Protein AF-A0A0E2NZ73-F1 (afdb_monomer)

Solvent-accessible surface area (backbone atoms only — not comparable to full-atom values): 9556 Å² total; per-residue (Å²): 115,69,71,62,52,54,54,50,52,53,50,51,51,53,56,57,69,64,52,81,52,62,70,59,54,50,52,50,51,54,52,51,60,71,72,49,97,62,55,74,57,56,52,43,29,48,55,52,48,53,54,51,48,56,56,49,54,55,56,49,53,30,65,72,43,55,40,84,35,55,46,98,85,62,81,46,80,68,30,35,30,52,61,73,46,73,69,44,62,73,65,66,74,64,69,70,39,39,71,66,55,51,52,52,52,51,51,53,49,52,49,50,52,51,36,50,49,56,53,52,51,49,53,52,24,57,75,68,74,41,82,72,80,97,65,85,78,45,81,55,44,63,55,40,46,56,54,23,51,54,51,53,53,53,52,67,73,66,60,74,81,80,85,124

Secondary structure (DSSP, 8-state):
-HHHHHHHHHHHHHHHHH---HHHHHHHHHHHHHHS---HHHHHHHHHHHHHHHHHHHHHHHHHSEEEEE-TTSSSEEEEEET--HHHHHHT---PBPHHHHHHHHHHHHHHHHHHHHHHHHHHHHHTTPPPP--PPPTHHHHHHHHHHHHHHHHHTTSPPP--

Structure (mmCIF, N/CA/C/O backbone):
data_AF-A0A0E2NZ73-F1
#
_entry.id   AF-A0A0E2NZ73-F1
#
loop_
_atom_site.group_PDB
_atom_site.id
_atom_site.type_symbol
_atom_site.label_atom_id
_atom_site.label_alt_id
_atom_site.label_comp_id
_atom_site.label_asym_id
_atom_site.label_entity_id
_atom_site.label_seq_id
_atom_site.pdbx_PDB_ins_code
_atom_site.Cartn_x
_atom_site.Cartn_y
_atom_site.Cartn_z
_atom_site.occupancy
_atom_site.B_iso_or_equiv
_atom_site.auth_seq_id
_atom_site.auth_comp_id
_atom_site.auth_asym_id
_atom_site.auth_atom_id
_atom_site.pdbx_PDB_model_num
ATOM 1 N N . MET A 1 1 ? 0.857 0.772 -37.219 1.00 48.16 1 MET A N 1
ATOM 2 C CA . MET A 1 1 ? 1.197 -0.091 -36.063 1.00 48.16 1 MET A CA 1
ATOM 3 C C . MET A 1 1 ? 0.758 0.493 -34.717 1.00 48.16 1 MET A C 1
ATOM 5 O O . MET A 1 1 ? 0.166 -0.252 -33.955 1.00 48.16 1 MET A O 1
ATOM 9 N N . ALA A 1 2 ? 0.898 1.800 -34.452 1.00 53.69 2 ALA A N 1
ATOM 10 C CA . ALA A 1 2 ? 0.534 2.419 -33.160 1.00 53.69 2 ALA A CA 1
ATOM 11 C C . ALA A 1 2 ? -0.926 2.213 -32.670 1.00 53.69 2 ALA A C 1
ATOM 13 O O . ALA A 1 2 ? -1.171 2.070 -31.477 1.00 53.69 2 ALA A O 1
ATOM 14 N N . ALA A 1 3 ? -1.916 2.152 -33.570 1.00 43.72 3 ALA A N 1
ATOM 15 C CA . ALA A 1 3 ? -3.328 2.033 -33.177 1.00 43.72 3 ALA A CA 1
ATOM 16 C C . ALA A 1 3 ? -3.735 0.634 -32.661 1.00 43.72 3 ALA A C 1
ATOM 18 O O . ALA A 1 3 ? -4.717 0.514 -31.927 1.00 43.72 3 ALA A O 1
ATOM 19 N N . ALA A 1 4 ? -3.016 -0.423 -33.058 1.00 46.03 4 ALA A N 1
ATOM 20 C CA . ALA A 1 4 ? -3.256 -1.783 -32.568 1.00 46.03 4 ALA A CA 1
ATOM 21 C C . ALA A 1 4 ? -2.669 -1.973 -31.159 1.00 46.03 4 ALA A C 1
ATOM 23 O O . ALA A 1 4 ? -3.301 -2.602 -30.308 1.00 46.03 4 ALA A O 1
ATOM 24 N N . ASP A 1 5 ? -1.522 -1.343 -30.898 1.00 58.66 5 ASP A N 1
ATOM 25 C CA . ASP A 1 5 ? -0.886 -1.293 -29.580 1.00 58.66 5 ASP A CA 1
ATOM 26 C C . ASP A 1 5 ? -1.761 -0.564 -28.556 1.00 58.66 5 ASP A C 1
ATOM 28 O O . ASP A 1 5 ? -2.062 -1.102 -27.492 1.00 58.66 5 ASP A O 1
ATOM 32 N N . MET A 1 6 ? -2.294 0.609 -28.919 1.00 57.03 6 MET A N 1
ATOM 33 C CA . MET A 1 6 ? -3.169 1.387 -28.031 1.00 57.03 6 MET A CA 1
ATOM 34 C C . MET A 1 6 ? -4.446 0.636 -27.626 1.00 57.03 6 MET A C 1
ATOM 36 O O . MET A 1 6 ? -4.846 0.680 -26.463 1.00 57.03 6 MET A O 1
ATOM 40 N N . ARG A 1 7 ? -5.088 -0.097 -28.551 1.00 56.47 7 ARG A N 1
ATOM 41 C CA . ARG A 1 7 ? -6.274 -0.916 -28.221 1.00 56.47 7 ARG A CA 1
ATOM 42 C C . ARG A 1 7 ? -5.928 -2.089 -27.309 1.00 56.47 7 ARG A C 1
ATOM 44 O O . ARG A 1 7 ? -6.752 -2.488 -26.490 1.00 56.47 7 ARG A O 1
ATOM 51 N N . THR A 1 8 ? -4.736 -2.656 -27.465 1.00 62.66 8 THR A N 1
ATOM 52 C CA . THR A 1 8 ? -4.261 -3.772 -26.640 1.00 62.66 8 THR A CA 1
ATOM 53 C C . THR A 1 8 ? -3.944 -3.291 -25.225 1.00 62.66 8 THR A C 1
ATOM 55 O O . THR A 1 8 ? -4.408 -3.904 -24.266 1.00 62.66 8 THR A O 1
ATOM 58 N N . GLN A 1 9 ? -3.295 -2.130 -25.087 1.00 61.78 9 GLN A N 1
ATOM 59 C CA . GLN A 1 9 ? -3.096 -1.461 -23.799 1.00 61.78 9 GLN A CA 1
ATOM 60 C C . GLN A 1 9 ? -4.427 -1.122 -23.115 1.00 61.78 9 GLN A C 1
ATOM 62 O O . GLN A 1 9 ? -4.619 -1.475 -21.956 1.00 61.78 9 GLN A O 1
ATOM 67 N N . GLN A 1 10 ? -5.391 -0.522 -23.825 1.00 65.50 10 GLN A N 1
ATOM 68 C CA . GLN A 1 10 ? -6.718 -0.215 -23.265 1.00 65.50 10 GLN A CA 1
ATOM 69 C C . GLN A 1 10 ? -7.458 -1.465 -22.767 1.00 65.50 10 GLN A C 1
ATOM 71 O O . GLN A 1 10 ? -8.081 -1.431 -21.707 1.00 65.50 10 GLN A O 1
ATOM 76 N N . LYS A 1 11 ? -7.364 -2.586 -23.493 1.00 65.12 11 LYS A N 1
ATOM 77 C CA . LYS A 1 11 ? -7.922 -3.870 -23.044 1.00 65.12 11 LYS A CA 1
ATOM 78 C C . LYS A 1 11 ? -7.205 -4.403 -21.805 1.00 65.12 11 LYS A C 1
ATOM 80 O O . LYS A 1 11 ? -7.876 -4.879 -20.897 1.00 65.12 11 LYS A O 1
ATOM 85 N N . ALA A 1 12 ? -5.878 -4.310 -21.747 1.00 67.69 12 ALA A N 1
ATOM 86 C CA . ALA A 1 12 ? -5.106 -4.733 -20.581 1.00 67.69 12 ALA A CA 1
ATOM 87 C C . ALA A 1 12 ? -5.473 -3.917 -19.328 1.00 67.69 12 ALA A C 1
ATOM 89 O O . ALA A 1 12 ? -5.699 -4.504 -18.270 1.00 67.69 12 ALA A O 1
ATOM 90 N N . TYR A 1 13 ? -5.633 -2.594 -19.461 1.00 69.31 13 TYR A N 1
ATOM 91 C CA . TYR A 1 13 ? -6.134 -1.737 -18.382 1.00 69.31 13 TYR A CA 1
ATOM 92 C C . TYR A 1 13 ? -7.539 -2.146 -17.938 1.00 69.31 13 TYR A C 1
ATOM 94 O O . TYR A 1 13 ? -7.760 -2.347 -16.749 1.00 69.31 13 TYR A O 1
ATOM 102 N N . ALA A 1 14 ? -8.465 -2.359 -18.878 1.00 67.25 14 ALA A N 1
ATOM 103 C CA . ALA A 1 14 ? -9.826 -2.782 -18.554 1.00 67.25 14 ALA A CA 1
ATOM 104 C C . ALA A 1 14 ? -9.872 -4.142 -17.831 1.00 67.25 14 ALA A C 1
ATOM 106 O O . ALA A 1 14 ? -10.647 -4.315 -16.893 1.00 67.25 14 ALA A O 1
ATOM 107 N N . VAL A 1 15 ? -9.028 -5.100 -18.230 1.00 69.19 15 VAL A N 1
ATOM 108 C CA . VAL A 1 15 ? -8.914 -6.407 -17.559 1.00 69.19 15 VAL A CA 1
ATOM 109 C C . VAL A 1 15 ? -8.349 -6.249 -16.151 1.00 69.19 15 VAL A C 1
ATOM 111 O O . VAL A 1 15 ? -8.892 -6.830 -15.215 1.00 69.19 15 VAL A O 1
ATOM 114 N N . PHE A 1 16 ? -7.298 -5.447 -15.976 1.00 70.06 16 PHE A N 1
ATOM 115 C CA . PHE A 1 16 ? -6.732 -5.176 -14.656 1.00 70.06 16 PHE A CA 1
ATOM 116 C C . PHE A 1 16 ? -7.735 -4.460 -13.737 1.00 70.06 16 PHE A C 1
ATOM 118 O O . PHE A 1 16 ? -7.892 -4.831 -12.572 1.00 70.06 16 PHE A O 1
ATOM 125 N N . ASP A 1 17 ? -8.479 -3.490 -14.268 1.00 71.62 17 ASP A N 1
ATOM 126 C CA . ASP A 1 17 ? -9.509 -2.761 -13.528 1.00 71.62 17 ASP A CA 1
ATOM 127 C C . ASP A 1 17 ? -10.741 -3.609 -13.202 1.00 71.62 17 ASP A C 1
ATOM 129 O O . ASP A 1 17 ? -11.414 -3.339 -12.205 1.00 71.62 17 ASP A O 1
ATOM 133 N N . ALA A 1 18 ? -11.004 -4.672 -13.963 1.00 71.00 18 ALA A N 1
ATOM 134 C CA . ALA A 1 18 ? -12.049 -5.639 -13.645 1.00 71.00 18 ALA A CA 1
ATOM 135 C C . ALA A 1 18 ? -11.690 -6.548 -12.451 1.00 71.00 18 ALA A C 1
ATOM 137 O O . ALA A 1 18 ? -12.579 -7.145 -11.842 1.00 71.00 18 ALA A O 1
ATOM 138 N N . ILE A 1 19 ? -10.412 -6.656 -12.064 1.00 78.56 19 ILE A N 1
ATOM 139 C CA . ILE A 1 19 ? -9.991 -7.478 -10.919 1.00 78.56 19 ILE A CA 1
ATOM 140 C C . ILE A 1 19 ? -10.411 -6.783 -9.622 1.00 78.56 19 ILE A C 1
ATOM 142 O O . ILE A 1 19 ? -9.802 -5.806 -9.214 1.00 78.56 19 ILE A O 1
ATOM 146 N N . ILE A 1 20 ? -11.434 -7.266 -8.920 1.00 71.69 20 ILE A N 1
ATOM 147 C CA . ILE A 1 20 ? -11.925 -6.603 -7.690 1.00 71.69 20 ILE A CA 1
ATOM 148 C C . ILE A 1 20 ? -10.984 -6.838 -6.490 1.00 71.69 20 ILE A C 1
ATOM 150 O O . ILE A 1 20 ? -10.871 -5.998 -5.596 1.00 71.69 20 ILE A O 1
ATOM 154 N N . SER A 1 21 ? -10.275 -7.968 -6.476 1.00 81.62 21 SER A N 1
ATOM 155 C CA . SER A 1 21 ? -9.352 -8.336 -5.399 1.00 81.62 21 SER A CA 1
ATOM 156 C C . SER A 1 21 ? -8.081 -7.482 -5.426 1.00 81.62 21 SER A C 1
ATOM 158 O O . SER A 1 21 ? -7.288 -7.549 -6.367 1.00 81.62 21 SER A O 1
ATOM 160 N N . PHE A 1 22 ? -7.855 -6.710 -4.361 1.00 82.81 22 PHE A N 1
ATOM 161 C CA . PHE A 1 22 ? -6.625 -5.934 -4.193 1.00 82.81 22 PHE A CA 1
ATOM 162 C C . PHE A 1 22 ? -5.387 -6.825 -4.133 1.00 82.81 22 PHE A C 1
ATOM 164 O O . PHE A 1 22 ? -4.389 -6.501 -4.765 1.00 82.81 22 PHE A O 1
ATOM 171 N N . ASP A 1 23 ? -5.455 -7.946 -3.409 1.00 83.06 23 ASP A N 1
ATOM 172 C CA . ASP A 1 23 ? -4.320 -8.862 -3.269 1.00 83.06 23 ASP A CA 1
ATOM 173 C C . ASP A 1 23 ? -3.908 -9.425 -4.637 1.00 83.06 23 ASP A C 1
ATOM 175 O O . ASP A 1 23 ? -2.723 -9.531 -4.944 1.00 83.06 23 ASP A O 1
ATOM 179 N N . THR A 1 24 ? -4.885 -9.693 -5.509 1.00 84.12 24 THR A N 1
ATOM 180 C CA . THR A 1 24 ? -4.629 -10.130 -6.886 1.00 84.12 24 THR A CA 1
ATOM 181 C C . THR A 1 24 ? -4.005 -9.016 -7.726 1.00 84.12 24 THR A C 1
ATOM 183 O O . THR A 1 24 ? -3.035 -9.269 -8.436 1.00 84.12 24 THR A O 1
ATOM 186 N N . ARG A 1 25 ? -4.505 -7.773 -7.629 1.00 84.56 25 ARG A N 1
ATOM 187 C CA . ARG A 1 25 ? -3.887 -6.625 -8.319 1.00 84.56 25 ARG A CA 1
ATOM 188 C C . ARG A 1 25 ? -2.448 -6.400 -7.863 1.00 84.56 25 ARG A C 1
ATOM 190 O O . ARG A 1 25 ? -1.575 -6.194 -8.697 1.00 84.56 25 ARG A O 1
ATOM 197 N N . LEU A 1 26 ? -2.199 -6.457 -6.555 1.00 88.94 26 LEU A N 1
ATOM 198 C CA . LEU A 1 26 ? -0.870 -6.250 -5.992 1.00 88.94 26 LEU A CA 1
ATOM 199 C C . LEU A 1 26 ? 0.100 -7.353 -6.431 1.00 88.94 26 LEU A C 1
ATOM 201 O O . LEU A 1 26 ? 1.206 -7.031 -6.844 1.00 88.94 26 LEU A O 1
ATOM 205 N N . ALA A 1 27 ? -0.337 -8.616 -6.453 1.00 86.81 27 ALA A N 1
ATOM 206 C CA . ALA A 1 27 ? 0.471 -9.729 -6.955 1.00 86.81 27 ALA A CA 1
ATOM 207 C C . ALA A 1 27 ? 0.838 -9.577 -8.443 1.00 86.81 27 ALA A C 1
ATOM 209 O O . ALA A 1 27 ? 1.953 -9.907 -8.845 1.00 86.81 27 ALA A O 1
ATOM 210 N N . ILE A 1 28 ? -0.075 -9.049 -9.267 1.00 85.31 28 ILE A N 1
ATOM 211 C CA . ILE A 1 28 ? 0.218 -8.726 -10.670 1.00 85.31 28 ILE A CA 1
ATOM 212 C C . ILE A 1 28 ? 1.267 -7.613 -10.753 1.00 85.31 28 ILE A C 1
ATOM 214 O O . ILE A 1 28 ? 2.225 -7.752 -11.507 1.00 85.31 28 ILE A O 1
ATOM 218 N N . CYS A 1 29 ? 1.134 -6.542 -9.964 1.00 86.38 29 CYS A N 1
ATOM 219 C CA . CYS A 1 29 ? 2.136 -5.474 -9.921 1.00 86.38 29 CYS A CA 1
ATOM 220 C C . CYS A 1 29 ? 3.505 -5.984 -9.448 1.00 86.38 29 CYS A C 1
ATOM 222 O O . CYS A 1 29 ? 4.514 -5.648 -10.057 1.00 86.38 29 CYS A O 1
ATOM 224 N N . ASP A 1 30 ? 3.547 -6.831 -8.416 1.00 89.44 30 ASP A N 1
ATOM 225 C CA . ASP A 1 30 ? 4.779 -7.475 -7.948 1.00 89.44 30 ASP A CA 1
ATOM 226 C C . ASP A 1 30 ? 5.429 -8.300 -9.062 1.00 89.44 30 ASP A C 1
ATOM 228 O O . ASP A 1 30 ? 6.642 -8.231 -9.270 1.00 89.44 30 ASP A O 1
ATOM 232 N N . ARG A 1 31 ? 4.618 -9.043 -9.827 1.00 86.44 31 ARG A N 1
ATOM 233 C CA . ARG A 1 31 ? 5.105 -9.803 -10.975 1.00 86.44 31 ARG A CA 1
ATOM 234 C C . ARG A 1 31 ? 5.650 -8.890 -12.069 1.00 86.44 31 ARG A C 1
ATOM 236 O O . ARG A 1 31 ? 6.726 -9.181 -12.578 1.00 86.44 31 ARG A O 1
ATOM 243 N N . LEU A 1 32 ? 4.951 -7.811 -12.412 1.00 83.56 32 LEU A N 1
ATOM 244 C CA . LEU A 1 32 ? 5.411 -6.848 -13.417 1.00 83.56 32 LEU A CA 1
ATOM 245 C C . LEU A 1 32 ? 6.741 -6.219 -13.002 1.00 83.56 32 LEU A C 1
ATOM 247 O O . LEU A 1 32 ? 7.701 -6.292 -13.755 1.00 83.56 32 LEU A O 1
ATOM 251 N N . MET A 1 33 ? 6.843 -5.725 -11.768 1.00 84.12 33 MET A N 1
ATOM 252 C CA . MET A 1 33 ? 8.086 -5.149 -11.248 1.00 84.12 33 MET A CA 1
ATOM 253 C C . MET A 1 33 ? 9.246 -6.155 -11.227 1.00 84.12 33 MET A C 1
ATOM 255 O O . MET A 1 33 ? 10.388 -5.752 -11.390 1.00 84.12 33 MET A O 1
ATOM 259 N N . SER A 1 34 ? 8.977 -7.459 -11.069 1.00 83.62 34 SER A N 1
ATOM 260 C CA . SER A 1 34 ? 10.014 -8.505 -11.157 1.00 83.62 34 SER A CA 1
ATOM 261 C C . SER A 1 34 ? 10.512 -8.800 -12.578 1.00 83.62 34 SER A C 1
ATOM 263 O O . SER A 1 34 ? 11.521 -9.484 -12.730 1.00 83.62 34 SER A O 1
ATOM 265 N N . LEU A 1 35 ? 9.770 -8.372 -13.602 1.00 82.81 35 LEU A N 1
ATOM 266 C CA . LEU A 1 35 ? 10.105 -8.579 -15.014 1.00 82.81 35 LEU A CA 1
ATOM 267 C C . LEU A 1 35 ? 10.779 -7.352 -15.641 1.00 82.81 35 LEU A C 1
ATOM 269 O O . LEU A 1 35 ? 11.403 -7.485 -16.690 1.00 82.81 35 LEU A O 1
ATOM 273 N N . GLU A 1 36 ? 10.634 -6.181 -15.023 1.00 80.69 36 GLU A N 1
ATOM 274 C CA . GLU A 1 36 ? 11.281 -4.941 -15.448 1.00 80.69 36 GLU A CA 1
ATOM 275 C C . GLU A 1 36 ? 12.765 -4.926 -15.042 1.00 80.69 36 GLU A C 1
ATOM 277 O O . GLU A 1 36 ? 13.134 -5.423 -13.975 1.00 80.69 36 GLU A O 1
ATOM 282 N N . ASP A 1 37 ? 13.612 -4.306 -15.868 1.00 79.12 37 ASP A N 1
ATOM 283 C CA . ASP A 1 37 ? 15.034 -4.086 -15.568 1.00 79.12 37 ASP A CA 1
ATOM 284 C C . ASP A 1 37 ? 15.192 -2.886 -14.617 1.00 79.12 37 ASP A C 1
ATOM 286 O O . ASP A 1 37 ? 15.568 -1.775 -15.001 1.00 79.12 37 ASP A O 1
ATOM 290 N N . ILE A 1 38 ? 14.766 -3.086 -13.369 1.00 82.88 38 ILE A N 1
ATOM 291 C CA . ILE A 1 38 ? 14.872 -2.105 -12.287 1.00 82.88 38 ILE A CA 1
ATOM 292 C C . ILE A 1 38 ? 16.124 -2.361 -11.452 1.00 82.88 38 ILE A C 1
ATOM 294 O O . ILE A 1 38 ? 16.502 -3.505 -11.194 1.00 82.88 38 ILE A O 1
ATOM 298 N N .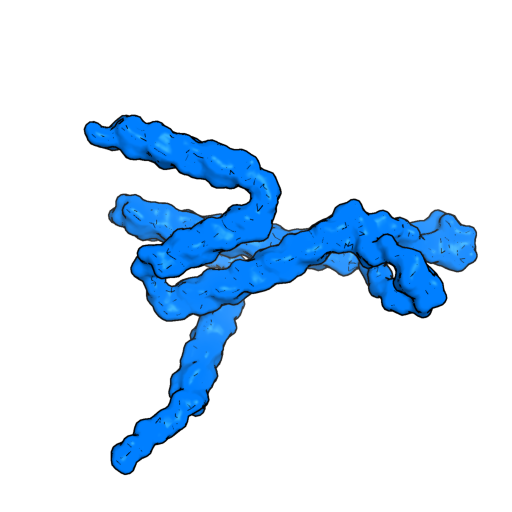 ASP A 1 39 ? 16.755 -1.286 -10.983 1.00 86.69 39 ASP A N 1
ATOM 299 C CA . ASP A 1 39 ? 17.936 -1.407 -10.135 1.00 86.69 39 ASP A CA 1
ATOM 300 C C . ASP A 1 39 ? 17.613 -2.046 -8.766 1.00 86.69 39 ASP A C 1
ATOM 302 O O . ASP A 1 39 ? 16.466 -2.098 -8.307 1.00 86.69 39 ASP A O 1
ATOM 306 N N . GLU A 1 40 ? 18.652 -2.548 -8.090 1.00 87.12 40 GLU A N 1
ATOM 307 C CA . GLU A 1 40 ? 18.522 -3.258 -6.809 1.00 87.12 40 GLU A CA 1
ATOM 308 C C . GLU A 1 40 ? 17.849 -2.400 -5.721 1.00 87.12 40 GLU A C 1
ATOM 310 O O . GLU A 1 40 ? 17.096 -2.911 -4.877 1.00 87.12 40 GLU A O 1
ATOM 315 N N . ILE A 1 41 ? 18.099 -1.087 -5.738 1.00 88.69 41 ILE A N 1
ATOM 316 C CA . ILE A 1 41 ? 17.526 -0.149 -4.774 1.00 88.69 41 ILE A CA 1
ATOM 317 C C . ILE A 1 41 ? 16.026 -0.049 -5.019 1.00 88.69 41 ILE A C 1
ATOM 319 O O . ILE A 1 41 ? 15.242 -0.214 -4.084 1.00 88.69 41 ILE A O 1
ATOM 323 N N . GLU A 1 42 ? 15.611 0.163 -6.260 1.00 85.38 42 GLU A N 1
ATOM 324 C CA . GLU A 1 42 ? 14.217 0.320 -6.638 1.00 85.38 42 GLU A CA 1
ATOM 325 C C . GLU A 1 42 ? 13.412 -0.965 -6.442 1.00 85.38 42 GLU A C 1
ATOM 327 O O . GLU A 1 42 ? 12.311 -0.910 -5.887 1.00 85.38 42 GLU A O 1
ATOM 332 N N . ALA A 1 43 ? 13.981 -2.127 -6.771 1.00 88.44 43 ALA A N 1
ATOM 333 C CA . ALA A 1 43 ? 13.385 -3.424 -6.454 1.00 88.44 43 ALA A CA 1
ATOM 334 C C . ALA A 1 43 ? 13.144 -3.575 -4.942 1.00 88.44 43 ALA A C 1
ATOM 336 O O . ALA A 1 43 ? 12.067 -3.983 -4.491 1.00 88.44 43 ALA A O 1
ATOM 337 N N . THR A 1 44 ? 14.124 -3.172 -4.129 1.00 89.56 44 THR A N 1
ATOM 338 C CA . THR A 1 44 ? 14.019 -3.205 -2.665 1.00 89.56 44 THR A CA 1
ATOM 339 C C . THR A 1 44 ? 13.002 -2.187 -2.139 1.00 89.56 44 THR A C 1
ATOM 341 O O . THR A 1 44 ? 12.293 -2.465 -1.163 1.00 89.56 44 THR A O 1
ATOM 344 N N . MET A 1 45 ? 12.896 -1.017 -2.772 1.00 91.38 45 MET A N 1
ATOM 345 C CA . MET A 1 45 ? 11.880 -0.016 -2.449 1.00 91.38 45 MET A CA 1
ATOM 346 C C . MET A 1 45 ? 10.475 -0.535 -2.772 1.00 91.38 45 MET A C 1
ATOM 348 O O . MET A 1 45 ? 9.582 -0.427 -1.927 1.00 91.38 45 MET A O 1
ATOM 352 N N . TRP A 1 46 ? 10.283 -1.151 -3.943 1.00 92.44 46 TRP A N 1
ATOM 353 C CA . TRP A 1 46 ? 9.010 -1.748 -4.342 1.00 92.44 46 TRP A CA 1
ATOM 354 C C . TRP A 1 46 ? 8.587 -2.860 -3.382 1.00 92.44 46 TRP A C 1
ATOM 356 O O . TRP A 1 46 ? 7.473 -2.825 -2.863 1.00 92.44 46 TRP A O 1
ATOM 366 N N . ALA A 1 47 ? 9.487 -3.787 -3.043 1.00 90.38 47 ALA A N 1
ATOM 367 C CA . ALA A 1 47 ? 9.192 -4.862 -2.093 1.00 90.38 47 ALA A CA 1
ATOM 368 C C . ALA A 1 47 ? 8.732 -4.319 -0.724 1.00 90.38 47 ALA A C 1
ATOM 370 O O . ALA A 1 47 ? 7.802 -4.839 -0.101 1.00 90.38 47 ALA A O 1
ATOM 371 N N . GLN A 1 48 ? 9.349 -3.231 -0.252 1.00 89.50 48 GLN A N 1
ATOM 372 C CA . GLN A 1 48 ? 8.921 -2.555 0.973 1.00 89.50 48 GLN A CA 1
ATOM 373 C C . GLN A 1 48 ? 7.557 -1.883 0.832 1.00 89.50 48 GLN A C 1
ATOM 375 O O . GLN A 1 48 ? 6.743 -1.950 1.759 1.00 89.50 48 GLN A O 1
ATOM 380 N N . LEU A 1 49 ? 7.307 -1.226 -0.300 1.00 90.69 49 LEU A N 1
ATOM 381 C CA . LEU A 1 49 ? 6.034 -0.580 -0.580 1.00 90.69 49 LEU A CA 1
ATOM 382 C C . LEU A 1 49 ? 4.904 -1.613 -0.674 1.00 90.69 49 LEU A C 1
ATOM 384 O O . LEU A 1 49 ? 3.901 -1.453 0.018 1.00 90.69 49 LEU A O 1
ATOM 388 N N . SER A 1 50 ? 5.095 -2.702 -1.421 1.00 91.81 50 SER A N 1
ATOM 389 C CA . SER A 1 50 ? 4.144 -3.815 -1.551 1.00 91.81 50 SER A CA 1
ATOM 390 C C . SER A 1 50 ? 3.801 -4.440 -0.190 1.00 91.81 50 SER A C 1
ATOM 392 O O . SER A 1 50 ? 2.626 -4.587 0.170 1.00 91.81 50 SER A O 1
ATOM 394 N N . ALA A 1 51 ? 4.802 -4.671 0.667 1.00 90.69 51 ALA A N 1
ATOM 395 C CA . ALA A 1 51 ? 4.567 -5.150 2.029 1.00 90.69 51 ALA A CA 1
ATOM 396 C C . ALA A 1 51 ? 3.750 -4.153 2.880 1.00 90.69 51 ALA A C 1
ATOM 398 O O . ALA A 1 51 ? 2.845 -4.550 3.628 1.00 90.69 51 ALA A O 1
ATOM 399 N N . LYS A 1 52 ? 4.035 -2.846 2.770 1.00 89.94 52 LYS A N 1
ATOM 400 C CA . LYS A 1 52 ? 3.261 -1.795 3.456 1.00 89.94 52 LYS A CA 1
ATOM 401 C C . LYS A 1 52 ? 1.824 -1.719 2.933 1.00 89.94 52 LYS A C 1
ATOM 403 O O . LYS A 1 52 ? 0.905 -1.593 3.741 1.00 89.94 52 LYS A O 1
ATOM 408 N N . LEU A 1 53 ? 1.628 -1.840 1.623 1.00 88.81 53 LEU A N 1
ATOM 409 C CA . LEU A 1 53 ? 0.329 -1.851 0.952 1.00 88.81 53 LEU A CA 1
ATOM 410 C C . LEU A 1 53 ? -0.538 -3.024 1.416 1.00 88.81 53 LEU A C 1
ATOM 412 O O . LEU A 1 53 ? -1.653 -2.799 1.885 1.00 88.81 53 LEU A O 1
ATOM 416 N N . SER A 1 54 ? 0.006 -4.242 1.400 1.00 87.62 54 SER A N 1
ATOM 417 C CA . SER A 1 54 ? -0.662 -5.449 1.909 1.00 87.62 54 SER A CA 1
ATOM 418 C C . SER A 1 54 ? -1.112 -5.284 3.363 1.00 87.62 54 SER A C 1
ATOM 420 O O . SER A 1 54 ? -2.260 -5.558 3.723 1.00 87.62 54 SER A O 1
ATOM 422 N N . LYS A 1 55 ? -0.219 -4.782 4.227 1.00 87.12 55 LYS A N 1
ATOM 423 C CA . LYS A 1 55 ? -0.524 -4.561 5.647 1.00 87.12 55 LYS A CA 1
ATOM 424 C C . LYS A 1 55 ? -1.607 -3.501 5.844 1.00 87.12 55 LYS A C 1
ATOM 426 O O . LYS A 1 55 ? -2.472 -3.669 6.702 1.00 87.12 55 LYS A O 1
ATOM 431 N N . SER A 1 56 ? -1.557 -2.412 5.082 1.00 83.31 56 SER A N 1
ATOM 432 C CA . SER A 1 56 ? -2.576 -1.367 5.133 1.00 83.31 56 SER A CA 1
ATOM 433 C C . SER A 1 56 ? -3.921 -1.895 4.639 1.00 83.31 56 SER A C 1
ATOM 435 O O . SER A 1 56 ? -4.910 -1.733 5.342 1.00 83.31 56 SER A O 1
ATOM 437 N N . TYR A 1 57 ? -3.974 -2.615 3.518 1.00 83.25 57 TYR A N 1
ATOM 438 C CA . TYR A 1 57 ? -5.218 -3.183 2.993 1.00 83.25 57 TYR A CA 1
ATOM 439 C C . TYR A 1 57 ? -5.940 -4.084 4.005 1.00 83.25 57 TYR A C 1
ATOM 441 O O . TYR A 1 57 ? -7.130 -3.891 4.258 1.00 83.25 57 TYR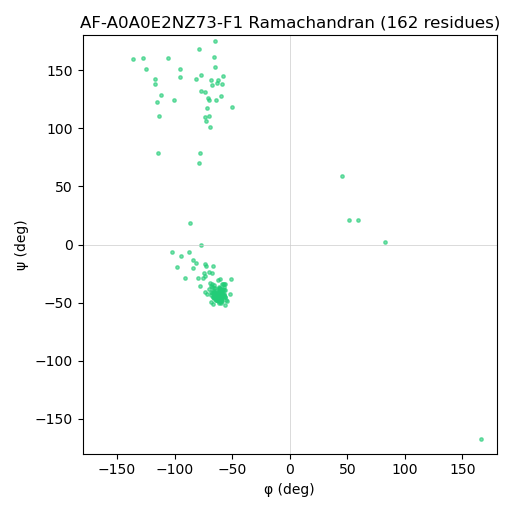 A O 1
ATOM 449 N N . ARG A 1 58 ? -5.212 -4.970 4.699 1.00 80.19 58 ARG A N 1
ATOM 450 C CA . ARG A 1 58 ? -5.779 -5.776 5.800 1.00 80.19 58 ARG A CA 1
ATOM 451 C C . ARG A 1 58 ? -6.393 -4.906 6.901 1.00 80.19 58 ARG A C 1
ATOM 453 O O . ARG A 1 58 ? -7.505 -5.169 7.343 1.00 80.19 58 ARG A O 1
ATOM 460 N N . LYS A 1 59 ? -5.725 -3.812 7.281 1.00 75.50 59 LYS A N 1
ATOM 461 C CA . LYS A 1 59 ? -6.246 -2.840 8.260 1.00 75.50 59 LYS A CA 1
ATOM 462 C C . LYS A 1 59 ? -7.464 -2.055 7.778 1.00 75.50 59 LYS A C 1
ATOM 464 O O . LYS A 1 59 ? -8.197 -1.535 8.612 1.00 75.50 59 LYS A O 1
ATOM 469 N N . ARG A 1 60 ? -7.672 -1.904 6.468 1.00 73.94 60 ARG A N 1
ATOM 470 C CA . ARG A 1 60 ? -8.910 -1.323 5.926 1.00 73.94 60 ARG A CA 1
ATOM 471 C C . ARG A 1 60 ? -10.064 -2.307 6.051 1.00 73.94 60 ARG A C 1
ATOM 473 O O . ARG A 1 60 ? -11.147 -1.889 6.432 1.00 73.94 60 ARG A O 1
ATOM 480 N N . HIS A 1 61 ? -9.825 -3.590 5.790 1.00 73.88 61 HIS A N 1
ATOM 481 C CA . HIS A 1 61 ? -10.826 -4.634 6.027 1.00 73.88 61 HIS A CA 1
ATOM 482 C C . HIS A 1 61 ? -11.220 -4.737 7.501 1.00 73.88 61 HIS A C 1
ATOM 484 O O . HIS A 1 61 ? -12.406 -4.846 7.795 1.00 73.88 61 HIS A O 1
ATOM 490 N N . GLU A 1 62 ? -10.261 -4.578 8.423 1.00 70.44 62 GLU A N 1
ATOM 491 C CA . GLU A 1 62 ? -10.548 -4.451 9.866 1.00 70.44 62 GLU A CA 1
ATOM 492 C C . GLU A 1 62 ? -11.593 -3.360 10.143 1.00 70.44 62 GLU A C 1
ATOM 494 O O . GLU A 1 62 ? -12.490 -3.538 10.960 1.00 70.44 62 GLU A O 1
ATOM 499 N N . LEU A 1 63 ? -11.463 -2.221 9.458 1.00 69.06 63 LEU A N 1
ATOM 500 C CA . LEU A 1 63 ? -12.343 -1.062 9.596 1.00 69.06 63 LEU A CA 1
ATOM 501 C C . LEU A 1 63 ? -13.644 -1.178 8.802 1.00 69.06 63 LEU A C 1
ATOM 503 O O . LEU A 1 63 ? -14.539 -0.382 9.035 1.00 69.06 63 LEU A O 1
ATOM 507 N N . ALA A 1 64 ? -13.748 -2.100 7.846 1.00 69.44 64 ALA A N 1
ATOM 508 C CA . ALA A 1 64 ? -15.004 -2.378 7.153 1.00 69.44 64 ALA A CA 1
ATOM 509 C C . ALA A 1 64 ? -15.919 -3.267 8.010 1.00 69.44 64 ALA A C 1
ATOM 511 O O . ALA A 1 64 ? -17.139 -3.163 7.934 1.00 69.44 64 ALA A O 1
ATOM 512 N N . HIS A 1 65 ? -15.322 -4.103 8.862 1.00 71.19 65 HIS A N 1
ATOM 513 C CA . HIS A 1 65 ? -16.012 -5.011 9.771 1.00 71.19 65 HIS A CA 1
ATOM 51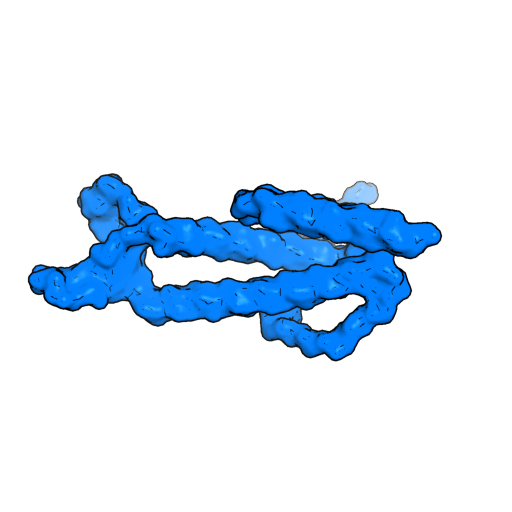4 C C . HIS A 1 65 ? -15.750 -4.599 11.223 1.00 71.19 65 HIS A C 1
ATOM 516 O O . HIS A 1 65 ? -14.903 -5.182 11.900 1.00 71.19 65 HIS A O 1
ATOM 522 N N . PHE A 1 66 ? -16.461 -3.576 11.698 1.00 79.19 66 PHE A N 1
ATOM 523 C CA . PHE A 1 66 ? -16.266 -2.993 13.026 1.00 79.19 66 PHE A CA 1
ATOM 524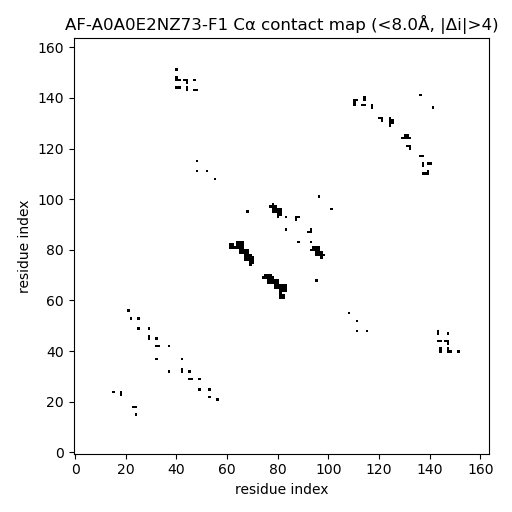 C C . PHE A 1 66 ? -17.565 -2.906 13.829 1.00 79.19 66 PHE A C 1
ATOM 526 O O . PHE A 1 66 ? -18.657 -2.891 13.267 1.00 79.19 66 PHE A O 1
ATOM 533 N N . SER A 1 67 ? -17.413 -2.775 15.146 1.00 80.19 67 SER A N 1
ATOM 534 C CA . SER A 1 67 ? -18.495 -2.428 16.073 1.00 80.19 67 SER A CA 1
ATOM 535 C C . SER A 1 67 ? -18.200 -1.091 16.744 1.00 80.19 67 SER A C 1
ATOM 537 O O . SER A 1 67 ? -17.046 -0.813 17.084 1.00 80.19 67 SER A O 1
ATOM 539 N N . ALA A 1 68 ? -19.224 -0.267 16.962 1.00 83.50 68 ALA A N 1
ATOM 540 C CA . ALA A 1 68 ? -19.094 0.932 17.785 1.00 83.50 68 ALA A CA 1
ATOM 541 C C . ALA A 1 68 ? -18.866 0.543 19.255 1.00 83.50 68 ALA A C 1
ATOM 543 O O . ALA A 1 68 ? -19.450 -0.426 19.744 1.00 83.50 68 ALA A O 1
ATOM 544 N N . LYS A 1 69 ? -18.002 1.287 19.946 1.00 81.31 69 LYS A N 1
ATOM 545 C CA . LYS A 1 69 ? -17.787 1.165 21.386 1.00 81.31 69 LYS A CA 1
ATOM 546 C C . LYS A 1 69 ? -18.299 2.421 22.067 1.00 81.31 69 LYS A C 1
ATOM 548 O O . LYS A 1 69 ? -17.907 3.524 21.689 1.00 81.31 69 LYS A O 1
ATOM 553 N N . PHE A 1 70 ? -19.128 2.221 23.079 1.00 83.56 70 PHE A N 1
ATOM 554 C CA . PHE A 1 70 ? -19.701 3.286 23.886 1.00 83.56 70 PHE A CA 1
ATOM 555 C C . PHE A 1 70 ? -19.029 3.334 25.262 1.00 83.56 70 PHE A C 1
ATOM 557 O O . PHE A 1 70 ? -18.348 2.380 25.655 1.00 83.56 70 PHE A O 1
ATOM 564 N N . ASP A 1 71 ? -19.148 4.473 25.934 1.00 83.75 71 ASP A N 1
ATOM 565 C CA . ASP A 1 71 ? -18.807 4.629 27.347 1.00 83.75 71 ASP A CA 1
ATOM 566 C C . ASP A 1 71 ? -19.719 3.779 28.251 1.00 83.75 71 ASP A C 1
ATOM 568 O O . ASP A 1 71 ? -20.646 3.113 27.788 1.00 83.75 71 ASP A O 1
ATOM 572 N N . ASP A 1 72 ? -19.436 3.772 29.555 1.00 82.56 72 ASP A N 1
ATOM 573 C CA . ASP A 1 72 ? -20.173 2.945 30.518 1.00 82.56 72 ASP A CA 1
ATOM 574 C C . ASP A 1 72 ? -21.645 3.374 30.679 1.00 82.56 72 ASP A C 1
ATOM 576 O O . ASP A 1 72 ? -22.457 2.578 31.153 1.00 82.56 72 ASP A O 1
ATOM 580 N N . THR A 1 73 ? -22.007 4.601 30.277 1.00 87.00 73 THR A N 1
ATOM 581 C CA . THR A 1 73 ? -23.407 5.065 30.259 1.00 87.00 73 THR A CA 1
ATOM 582 C C . THR A 1 73 ? -24.139 4.649 28.983 1.00 87.00 73 THR A C 1
ATOM 584 O O . THR A 1 73 ? -25.364 4.565 28.982 1.00 87.00 73 THR A O 1
ATOM 587 N N . GLY A 1 74 ? -23.400 4.321 27.919 1.00 82.50 74 GLY A N 1
ATOM 588 C CA . GLY A 1 74 ? -23.946 3.933 26.623 1.00 82.50 74 GLY A CA 1
ATOM 589 C C . GLY A 1 74 ? -24.324 5.116 25.729 1.00 82.50 74 GLY A C 1
ATOM 590 O O . GLY A 1 74 ? -24.802 4.895 24.617 1.00 82.50 74 GLY A O 1
ATOM 591 N N . ASP A 1 75 ? -24.095 6.352 26.176 1.00 83.31 75 ASP A N 1
ATOM 592 C CA . ASP A 1 75 ? -24.569 7.558 25.493 1.00 83.31 75 ASP A CA 1
ATOM 593 C C . ASP A 1 75 ? -23.547 8.098 24.487 1.00 83.31 75 ASP A C 1
ATOM 595 O O . ASP A 1 75 ? -23.920 8.694 23.472 1.00 83.31 75 ASP A O 1
ATOM 599 N N . THR A 1 76 ? -22.250 7.868 24.726 1.00 82.81 76 THR A N 1
ATOM 600 C CA . THR A 1 76 ? -21.184 8.425 23.884 1.00 82.81 76 THR A CA 1
ATOM 601 C C . THR A 1 76 ? -20.410 7.330 23.172 1.00 82.81 76 THR A C 1
ATOM 603 O O . THR A 1 76 ? -19.783 6.481 23.800 1.00 82.81 76 THR A O 1
ATOM 606 N N . CYS A 1 77 ? -20.362 7.382 21.839 1.00 82.56 77 CYS A N 1
ATOM 607 C CA . CYS A 1 77 ? -19.437 6.552 21.068 1.00 82.56 77 CYS A CA 1
ATOM 608 C C . CYS A 1 77 ? -17.996 7.044 21.285 1.00 82.56 77 CYS A C 1
ATOM 610 O O . CYS A 1 77 ? -17.614 8.117 20.817 1.00 82.56 77 CYS A O 1
ATOM 612 N N . ILE A 1 78 ? -17.186 6.247 21.980 1.00 83.81 78 ILE A N 1
ATOM 613 C CA . ILE A 1 78 ? -15.790 6.560 22.321 1.00 83.81 78 ILE A CA 1
ATOM 614 C C . ILE A 1 78 ? -14.782 5.985 21.312 1.00 83.81 78 ILE A C 1
ATOM 616 O O . ILE A 1 78 ? -13.596 6.316 21.352 1.00 83.81 78 ILE A O 1
ATOM 620 N N . GLY A 1 79 ? -15.227 5.128 20.389 1.00 84.12 79 GLY A N 1
ATOM 621 C CA . GLY A 1 79 ? -14.374 4.573 19.342 1.00 84.12 79 GLY A CA 1
ATOM 622 C C . GLY A 1 79 ? -14.991 3.383 18.619 1.00 84.12 79 GLY A C 1
ATOM 623 O O . GLY A 1 79 ? -16.175 3.085 18.762 1.00 84.12 79 GLY A O 1
ATOM 624 N N . ILE A 1 80 ? -14.168 2.684 17.839 1.00 84.06 80 ILE A N 1
ATOM 625 C CA . ILE A 1 80 ? -14.579 1.472 17.122 1.00 84.06 80 ILE A CA 1
ATOM 626 C C . ILE A 1 80 ? -13.673 0.292 17.446 1.00 84.06 80 ILE A C 1
ATOM 628 O O . ILE A 1 80 ? -12.480 0.445 17.710 1.00 84.06 80 ILE A O 1
ATOM 632 N N . THR A 1 81 ? -14.251 -0.897 17.360 1.00 82.81 81 THR A N 1
ATOM 633 C CA . THR A 1 81 ? -13.582 -2.165 17.623 1.00 82.81 81 THR A CA 1
ATOM 634 C C . THR A 1 81 ? -13.495 -2.964 16.322 1.00 82.81 81 THR A C 1
ATOM 636 O O . THR A 1 81 ? -14.537 -3.385 15.813 1.00 82.81 81 THR A O 1
ATOM 639 N N . PRO A 1 82 ? -12.300 -3.147 15.732 1.00 77.81 82 PRO A N 1
ATOM 640 C CA . PRO A 1 82 ? -12.160 -3.803 14.433 1.00 77.81 82 PRO A CA 1
ATOM 641 C C . PRO A 1 82 ? -12.188 -5.333 14.527 1.00 77.81 82 PRO A C 1
ATOM 643 O O . PRO A 1 82 ? -11.585 -5.918 15.432 1.00 77.81 82 PRO A O 1
ATOM 646 N N . PHE A 1 83 ? -12.811 -5.989 13.545 1.00 69.62 83 PHE A N 1
ATOM 647 C CA . PHE A 1 83 ? -13.035 -7.440 13.510 1.00 69.62 83 PHE A CA 1
ATOM 648 C C . PHE A 1 83 ? -13.537 -7.977 14.851 1.00 69.62 83 PHE A C 1
ATOM 650 O O . PHE A 1 83 ? -12.884 -8.810 15.499 1.00 69.62 83 PHE A O 1
ATOM 657 N N . PHE A 1 84 ? -14.675 -7.439 15.274 1.00 66.56 84 PHE A N 1
ATOM 658 C CA . PHE A 1 84 ? -15.364 -7.886 16.469 1.00 66.56 84 PHE A CA 1
ATOM 659 C C . PHE A 1 84 ? -15.818 -9.338 16.283 1.00 66.56 84 PHE A C 1
ATOM 661 O O . PHE A 1 84 ? -16.489 -9.674 15.307 1.00 66.56 84 PHE A O 1
ATOM 668 N N . ASN A 1 85 ? -15.417 -10.210 17.203 1.00 66.19 85 ASN A N 1
ATOM 669 C CA . ASN A 1 85 ? -15.863 -11.597 17.247 1.00 66.19 85 ASN A CA 1
ATOM 670 C C . ASN A 1 85 ? -16.200 -11.980 18.693 1.00 66.19 85 ASN A C 1
ATOM 672 O O . ASN A 1 85 ? -15.741 -11.337 19.639 1.00 66.19 85 ASN A O 1
ATOM 676 N N . TRP A 1 86 ? -17.003 -13.031 18.866 1.00 63.88 86 TRP A N 1
ATOM 677 C CA . TRP A 1 86 ? -17.482 -13.461 20.183 1.00 63.88 86 TRP A CA 1
ATOM 678 C C . TRP A 1 86 ? -16.356 -13.762 21.177 1.00 63.88 86 TRP A C 1
ATOM 680 O O . TRP A 1 86 ? -16.490 -13.470 22.362 1.00 63.88 86 TRP A O 1
ATOM 690 N N . THR A 1 87 ? -15.228 -14.290 20.700 1.00 71.31 87 THR A N 1
ATOM 691 C CA . THR A 1 87 ? -14.060 -14.572 21.539 1.00 71.31 87 THR A CA 1
ATOM 692 C C . THR A 1 87 ? -13.477 -13.292 22.129 1.00 71.31 87 THR A C 1
ATOM 694 O O . THR A 1 87 ? -13.260 -13.228 23.335 1.00 71.31 87 THR A O 1
ATOM 697 N N . LYS A 1 88 ? -13.271 -12.255 21.308 1.00 69.75 88 LYS A N 1
ATOM 698 C CA . LYS A 1 88 ? -12.729 -10.972 21.772 1.00 69.75 88 LYS A CA 1
ATOM 699 C C . LYS A 1 88 ? -13.712 -10.199 22.653 1.00 69.75 88 LYS A C 1
ATOM 701 O O . LYS A 1 88 ? -13.290 -9.558 23.616 1.00 69.75 88 LYS A O 1
ATOM 706 N N . PHE A 1 89 ? -15.014 -10.327 22.384 1.00 65.50 89 PHE A N 1
ATOM 707 C CA . PHE A 1 89 ? -16.055 -9.800 23.265 1.00 65.50 89 PHE A CA 1
ATOM 708 C C . PHE A 1 89 ? -15.981 -10.423 24.664 1.00 65.50 89 PHE A C 1
ATOM 710 O O . PHE A 1 89 ? -15.976 -9.700 25.661 1.00 65.50 89 PHE A O 1
ATOM 717 N N . ALA A 1 90 ? -15.865 -11.753 24.740 1.00 70.44 90 ALA A N 1
ATOM 718 C CA . ALA A 1 90 ? -15.796 -12.480 26.005 1.00 70.44 90 ALA A CA 1
ATOM 719 C C . ALA A 1 90 ? -14.535 -12.137 26.816 1.00 70.44 90 ALA A C 1
ATOM 721 O O . ALA A 1 90 ? -14.604 -12.013 28.036 1.00 70.44 90 ALA A O 1
ATOM 722 N N . THR A 1 91 ? -13.391 -11.944 26.154 1.00 75.94 91 THR A N 1
ATOM 723 C CA . THR A 1 91 ? -12.126 -11.620 26.832 1.00 75.94 91 THR A CA 1
ATOM 724 C C . THR A 1 91 ? -11.956 -10.132 27.131 1.00 75.94 91 THR A C 1
ATOM 726 O O . THR A 1 91 ? -11.055 -9.774 27.886 1.00 75.94 91 THR A O 1
ATOM 729 N N . ARG A 1 92 ? -12.780 -9.250 26.544 1.00 67.88 92 ARG A N 1
ATOM 730 C CA . ARG A 1 92 ? -12.658 -7.778 26.622 1.00 67.88 92 ARG A CA 1
ATOM 731 C C . ARG A 1 92 ? -11.261 -7.240 26.269 1.00 67.88 92 ARG A C 1
ATOM 733 O O . ARG A 1 92 ? -10.922 -6.113 26.619 1.00 67.88 92 ARG A O 1
ATOM 740 N N . THR A 1 93 ? -10.452 -8.006 25.543 1.00 68.56 93 THR A N 1
ATOM 741 C CA . THR A 1 93 ? -9.072 -7.645 25.159 1.00 68.56 93 THR A CA 1
ATOM 742 C C . THR A 1 93 ? -9.011 -6.833 23.866 1.00 68.56 93 THR A C 1
ATOM 744 O O . THR A 1 93 ? -7.978 -6.750 23.200 1.00 68.56 93 THR A O 1
ATOM 747 N N . ASP A 1 94 ? -10.137 -6.251 23.479 1.00 71.50 94 ASP A N 1
ATOM 748 C CA . ASP A 1 94 ? -10.306 -5.637 22.183 1.00 71.50 94 ASP A CA 1
ATOM 749 C C . ASP A 1 94 ? -9.563 -4.304 22.066 1.00 71.50 94 ASP A C 1
ATOM 751 O O . ASP A 1 94 ? -9.687 -3.402 22.902 1.00 71.50 94 ASP A O 1
ATOM 755 N N . LYS A 1 95 ? -8.808 -4.158 20.972 1.00 80.12 95 LYS A N 1
ATOM 756 C CA . LYS A 1 95 ? -8.146 -2.899 20.641 1.00 80.12 95 LYS A CA 1
ATOM 757 C C . LYS A 1 95 ? -9.186 -1.898 20.146 1.00 80.12 95 LYS A C 1
ATOM 759 O O . LYS A 1 95 ? -9.672 -2.008 19.022 1.00 80.12 95 LYS A O 1
ATOM 764 N N . VAL A 1 96 ? -9.446 -0.881 20.957 1.00 84.88 96 VAL A N 1
ATOM 765 C CA . VAL A 1 96 ? -10.272 0.267 20.575 1.00 84.88 96 VAL A CA 1
ATOM 766 C C . VAL A 1 96 ? -9.460 1.193 19.675 1.00 84.88 96 VAL A C 1
ATOM 768 O O . VAL A 1 96 ? -8.315 1.520 19.989 1.00 84.88 96 VAL A O 1
ATOM 771 N N . LEU A 1 97 ? -10.041 1.605 18.552 1.00 84.44 97 LEU A N 1
ATOM 772 C CA . LEU A 1 97 ? -9.504 2.670 17.713 1.00 84.44 97 LEU A CA 1
ATOM 773 C C . LEU A 1 97 ? -10.263 3.962 17.981 1.00 84.44 97 LEU A C 1
ATOM 775 O O . LEU A 1 97 ? -11.486 4.019 17.839 1.00 84.44 97 LEU A O 1
ATOM 779 N N . THR A 1 98 ? -9.513 4.999 18.332 1.00 86.81 98 THR A N 1
ATOM 780 C CA . THR A 1 98 ? -10.027 6.358 18.494 1.00 86.81 98 THR A CA 1
ATOM 781 C C . THR A 1 98 ? -10.208 7.042 17.136 1.00 86.81 98 THR A C 1
ATOM 783 O O . THR A 1 98 ? -9.688 6.601 16.107 1.00 86.81 98 THR A O 1
ATOM 786 N N . VAL A 1 99 ? -10.891 8.189 17.123 1.00 82.94 99 VAL A N 1
ATOM 787 C CA . VAL A 1 99 ? -10.985 9.044 15.926 1.00 82.94 99 VAL A CA 1
ATOM 788 C C . VAL A 1 99 ? -9.598 9.459 15.416 1.00 82.94 99 VAL A C 1
ATOM 790 O O . VAL A 1 99 ? -9.379 9.521 14.205 1.00 82.94 99 VAL A O 1
ATOM 793 N N . LEU A 1 100 ? -8.644 9.704 16.321 1.00 87.31 100 LEU A N 1
ATOM 794 C CA . LEU A 1 100 ? -7.265 10.037 15.958 1.00 87.31 100 LEU A CA 1
ATOM 795 C C . LEU A 1 100 ? -6.578 8.865 15.247 1.00 87.31 100 LEU A C 1
ATOM 797 O O . LEU A 1 100 ? -5.995 9.067 14.181 1.00 87.31 100 LEU A O 1
ATOM 801 N N . ASP A 1 101 ? -6.738 7.636 15.749 1.00 86.06 101 ASP A N 1
ATOM 802 C CA . ASP A 1 101 ? -6.205 6.432 15.098 1.00 86.06 101 ASP A CA 1
ATOM 803 C C . ASP A 1 101 ? -6.750 6.259 13.674 1.00 86.06 101 ASP A C 1
ATOM 805 O O . ASP A 1 101 ? -6.016 5.886 12.754 1.00 86.06 101 ASP A O 1
ATOM 809 N N . ILE A 1 102 ? -8.045 6.526 13.476 1.00 82.12 102 ILE A N 1
ATOM 810 C CA . ILE A 1 102 ? -8.697 6.431 12.163 1.00 82.12 102 ILE A CA 1
ATOM 811 C C . ILE A 1 102 ? -8.136 7.493 11.211 1.00 82.12 102 ILE A C 1
ATOM 813 O O . ILE A 1 102 ? -7.782 7.172 10.072 1.00 82.12 102 ILE A O 1
ATOM 817 N N . ARG A 1 103 ? -7.993 8.743 11.673 1.00 85.06 103 ARG A N 1
ATOM 818 C CA . ARG A 1 103 ? -7.403 9.837 10.882 1.00 85.06 103 ARG A CA 1
ATOM 819 C C . ARG A 1 103 ? -5.964 9.532 10.480 1.00 85.06 103 ARG A C 1
ATOM 821 O O . ARG A 1 103 ? -5.609 9.700 9.314 1.00 85.06 103 ARG A O 1
ATOM 828 N N . GLU A 1 104 ? -5.154 9.020 11.401 1.00 87.69 104 GLU A N 1
ATOM 829 C CA . GLU A 1 104 ? -3.788 8.603 11.092 1.00 87.69 104 GLU A CA 1
ATOM 830 C C . GLU A 1 104 ? -3.734 7.479 10.059 1.00 87.69 104 GLU A C 1
ATOM 832 O O . GLU A 1 104 ? -2.898 7.508 9.153 1.00 87.69 104 GLU A O 1
ATOM 837 N N . ARG A 1 105 ? -4.601 6.464 10.193 1.00 84.88 105 ARG A N 1
ATOM 838 C CA . ARG A 1 105 ? -4.691 5.378 9.209 1.00 84.88 105 ARG A CA 1
ATOM 839 C C . ARG A 1 105 ? -5.056 5.937 7.833 1.00 84.88 105 ARG A C 1
ATOM 841 O O . ARG A 1 105 ? -4.408 5.560 6.863 1.00 84.88 105 ARG A O 1
ATOM 848 N N . SER A 1 106 ? -6.020 6.856 7.758 1.00 83.12 106 SER A N 1
ATOM 849 C CA . SER A 1 106 ? -6.420 7.517 6.509 1.00 83.12 106 SER A CA 1
ATOM 850 C C . SER A 1 106 ? -5.257 8.269 5.854 1.00 83.12 106 SER A C 1
ATOM 852 O O . SER A 1 106 ? -4.943 8.024 4.690 1.00 83.12 106 SER A O 1
ATOM 854 N N . LYS A 1 107 ? -4.524 9.090 6.620 1.00 87.81 107 LYS A N 1
ATOM 855 C CA . LYS A 1 107 ? -3.331 9.791 6.119 1.00 87.81 107 LYS A CA 1
ATOM 856 C C . LYS A 1 107 ? -2.289 8.820 5.553 1.00 87.81 107 LYS A C 1
ATOM 858 O O . LYS A 1 107 ? -1.813 9.013 4.440 1.00 87.81 107 LYS A O 1
ATOM 863 N N . LYS A 1 108 ? -2.011 7.722 6.268 1.00 85.69 108 LYS A N 1
ATOM 864 C CA . LYS A 1 108 ? -1.077 6.676 5.812 1.00 85.69 108 LYS A CA 1
ATOM 865 C C . LYS A 1 108 ? -1.505 6.050 4.476 1.00 85.69 108 LYS A C 1
ATOM 867 O O . LYS A 1 108 ? -0.639 5.689 3.684 1.00 85.69 108 LYS A O 1
ATOM 872 N N . PHE A 1 109 ? -2.806 5.915 4.206 1.00 83.44 109 PHE A N 1
ATOM 873 C CA . PHE A 1 109 ? -3.291 5.446 2.900 1.00 83.44 109 PHE A CA 1
ATOM 874 C C . PHE A 1 109 ? -3.046 6.452 1.782 1.00 83.44 109 PHE A C 1
ATOM 876 O O . PHE A 1 109 ? -2.651 6.041 0.695 1.00 83.44 109 PHE A O 1
ATOM 883 N N . ILE A 1 110 ? -3.258 7.742 2.046 1.00 85.69 110 ILE A N 1
ATOM 884 C CA . ILE A 1 110 ? -2.996 8.808 1.073 1.00 85.69 110 ILE A CA 1
ATOM 885 C C . ILE A 1 110 ? -1.507 8.816 0.709 1.00 85.69 110 ILE A C 1
ATOM 887 O O . ILE A 1 110 ? -1.169 8.763 -0.471 1.00 85.69 110 ILE A O 1
ATOM 891 N N . ASP A 1 111 ? -0.620 8.764 1.704 1.00 88.00 111 ASP A N 1
ATOM 892 C CA . ASP A 1 111 ? 0.831 8.735 1.477 1.00 88.00 111 ASP A CA 1
ATOM 893 C C . ASP A 1 111 ? 1.258 7.518 0.634 1.00 88.00 111 ASP A C 1
ATOM 895 O O . ASP A 1 111 ? 2.091 7.631 -0.268 1.00 88.00 111 ASP A O 1
ATOM 899 N N . LEU A 1 112 ? 0.659 6.348 0.895 1.00 87.12 112 LEU A N 1
ATOM 900 C CA . LEU A 1 112 ? 0.889 5.131 0.111 1.00 87.12 112 LEU A CA 1
ATOM 901 C C . LEU A 1 112 ? 0.371 5.259 -1.324 1.00 87.12 112 LEU A C 1
ATOM 903 O O . LEU A 1 112 ? 1.062 4.842 -2.250 1.00 87.12 112 LEU A O 1
ATOM 907 N N . HIS A 1 113 ? -0.816 5.835 -1.520 1.00 87.06 113 HIS A N 1
ATOM 908 C CA . HIS A 1 113 ? -1.390 6.059 -2.846 1.00 87.06 113 HIS A CA 1
ATOM 909 C C . HIS A 1 113 ? -0.496 6.967 -3.698 1.00 87.06 113 HIS A C 1
ATOM 911 O O . HIS A 1 113 ? -0.190 6.622 -4.839 1.00 87.06 113 HIS A O 1
ATOM 917 N N . MET A 1 114 ? -0.010 8.070 -3.122 1.00 89.44 114 MET A N 1
ATOM 918 C CA . MET A 1 114 ? 0.907 8.984 -3.807 1.00 89.44 114 MET A CA 1
ATOM 919 C C . MET A 1 114 ? 2.222 8.291 -4.184 1.00 89.44 114 MET A C 1
ATOM 921 O O . MET A 1 114 ? 2.694 8.440 -5.309 1.00 89.44 114 MET A O 1
ATOM 925 N N . ALA A 1 115 ? 2.792 7.485 -3.280 1.00 90.56 115 ALA A N 1
ATOM 926 C CA . ALA A 1 115 ? 4.000 6.715 -3.573 1.00 90.56 115 ALA A CA 1
ATOM 927 C C . ALA A 1 115 ? 3.782 5.703 -4.712 1.00 90.56 115 ALA A C 1
ATOM 929 O O . ALA A 1 115 ? 4.615 5.611 -5.609 1.00 90.56 115 ALA A O 1
ATOM 930 N N . VAL A 1 116 ? 2.656 4.979 -4.720 1.00 87.69 116 VAL A N 1
ATOM 931 C CA . VAL A 1 116 ? 2.311 4.053 -5.814 1.00 87.69 116 VAL A CA 1
ATOM 932 C C . VAL A 1 116 ? 2.182 4.786 -7.144 1.00 87.69 116 VAL A C 1
ATOM 934 O O . VAL A 1 116 ? 2.713 4.302 -8.139 1.00 87.69 116 VAL A O 1
ATOM 937 N N . GLY A 1 117 ? 1.519 5.947 -7.164 1.00 85.88 117 GLY A N 1
ATOM 938 C CA . GLY A 1 117 ? 1.423 6.788 -8.358 1.00 85.88 117 GLY A CA 1
ATOM 939 C C . GLY A 1 117 ? 2.802 7.116 -8.929 1.00 85.88 117 GLY A C 1
ATOM 940 O O . GLY A 1 117 ? 3.053 6.854 -10.102 1.00 85.88 117 GLY A O 1
ATOM 941 N N . TRP A 1 118 ? 3.722 7.550 -8.064 1.00 89.94 118 TRP A N 1
ATOM 942 C CA . TRP A 1 118 ? 5.098 7.869 -8.44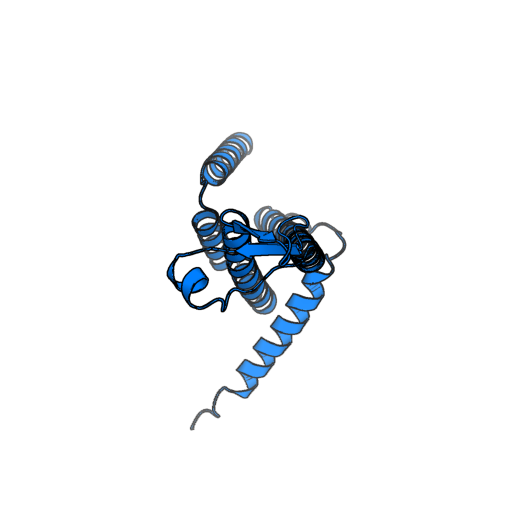3 1.00 89.94 118 TRP A CA 1
ATOM 943 C C . TRP A 1 118 ? 5.847 6.675 -9.064 1.00 89.94 118 TRP A C 1
ATOM 945 O O . TRP A 1 118 ? 6.457 6.828 -10.122 1.00 89.94 118 TRP A O 1
ATOM 955 N N . PHE A 1 119 ? 5.770 5.476 -8.468 1.00 85.88 119 PHE A N 1
ATOM 956 C CA . PHE A 1 119 ? 6.393 4.268 -9.043 1.00 85.88 119 PHE A CA 1
ATOM 957 C C . PHE A 1 119 ? 5.753 3.860 -10.370 1.00 85.88 119 PHE A C 1
ATOM 959 O O . PHE A 1 119 ? 6.459 3.553 -11.329 1.00 85.88 119 PHE A O 1
ATOM 966 N N . LYS A 1 120 ? 4.417 3.878 -10.432 1.00 86.19 120 LYS A N 1
ATOM 967 C CA . LYS A 1 120 ? 3.642 3.510 -11.621 1.00 86.19 120 LYS A CA 1
ATOM 968 C C . LYS A 1 120 ? 4.000 4.406 -12.804 1.00 86.19 120 LYS A C 1
ATOM 970 O O . LYS A 1 120 ? 4.219 3.896 -13.899 1.00 86.19 120 LYS A O 1
ATOM 975 N N . ASP A 1 121 ? 4.087 5.718 -12.590 1.00 84.19 121 ASP A N 1
ATOM 976 C CA . ASP A 1 121 ? 4.450 6.648 -13.657 1.00 84.19 121 ASP A CA 1
ATOM 977 C C . ASP A 1 121 ? 5.876 6.364 -14.146 1.00 84.19 121 ASP A C 1
ATOM 979 O O . ASP A 1 121 ? 6.086 6.178 -15.340 1.00 84.19 121 ASP A O 1
ATOM 983 N N . ARG A 1 122 ? 6.860 6.204 -13.253 1.00 85.94 122 ARG A N 1
ATOM 984 C CA . ARG A 1 122 ? 8.239 5.889 -13.675 1.00 85.94 122 ARG A CA 1
ATOM 985 C C . ARG A 1 122 ? 8.341 4.573 -14.443 1.00 85.94 122 ARG A C 1
ATOM 987 O O . ARG A 1 122 ? 9.022 4.539 -15.464 1.00 85.94 122 ARG A O 1
ATOM 994 N N . ALA A 1 123 ? 7.653 3.524 -13.993 1.00 82.25 123 ALA A N 1
ATOM 995 C CA . ALA A 1 123 ? 7.597 2.250 -14.707 1.00 82.25 123 ALA A CA 1
ATOM 996 C C . ALA A 1 123 ? 7.007 2.422 -16.117 1.00 82.25 123 ALA A C 1
ATOM 998 O O . ALA A 1 123 ? 7.594 1.960 -17.092 1.00 82.25 123 ALA A O 1
ATOM 999 N N . PHE A 1 124 ? 5.906 3.171 -16.245 1.00 81.19 124 PHE A N 1
ATOM 1000 C CA . PHE A 1 124 ? 5.293 3.474 -17.539 1.00 81.19 124 PHE A CA 1
ATOM 1001 C C . PHE A 1 124 ? 6.251 4.211 -18.487 1.00 81.19 124 PHE A C 1
ATOM 1003 O O . PHE A 1 124 ? 6.412 3.802 -19.635 1.00 81.19 124 PHE A O 1
ATOM 1010 N N . PHE A 1 125 ? 6.913 5.273 -18.016 1.00 81.50 125 PHE A N 1
ATOM 1011 C CA . PHE A 1 125 ? 7.830 6.057 -18.850 1.00 81.50 125 PHE A CA 1
ATOM 1012 C C . PHE A 1 125 ? 9.060 5.248 -19.283 1.00 81.50 125 PHE A C 1
ATOM 1014 O O . PHE A 1 125 ? 9.466 5.358 -20.440 1.00 81.50 125 PHE A O 1
ATOM 1021 N N . ARG A 1 126 ? 9.602 4.381 -18.414 1.00 80.81 126 ARG A N 1
ATOM 1022 C CA . ARG A 1 126 ? 10.689 3.456 -18.785 1.00 80.81 126 ARG A CA 1
ATOM 1023 C C . ARG A 1 126 ? 10.260 2.478 -19.868 1.00 80.81 126 ARG A C 1
ATOM 1025 O O . ARG A 1 126 ? 10.946 2.364 -20.878 1.00 80.81 126 ARG A O 1
ATOM 1032 N N . HIS A 1 127 ? 9.109 1.836 -19.688 1.00 74.81 127 HIS A N 1
ATOM 1033 C CA . HIS A 1 127 ? 8.574 0.897 -20.669 1.00 74.81 127 HIS A CA 1
ATOM 1034 C C . HIS A 1 127 ? 8.315 1.568 -22.028 1.00 74.81 127 HIS A C 1
ATOM 1036 O O . HIS A 1 127 ? 8.574 0.993 -23.080 1.00 74.81 127 HIS A O 1
ATOM 1042 N N . ALA A 1 128 ? 7.853 2.820 -22.015 1.00 78.69 128 ALA A N 1
ATOM 1043 C CA . ALA A 1 128 ? 7.630 3.616 -23.218 1.00 78.69 128 ALA A CA 1
ATOM 1044 C C . ALA A 1 128 ? 8.918 4.199 -23.841 1.00 78.69 128 ALA A C 1
ATOM 1046 O O . ALA A 1 128 ? 8.824 4.936 -24.824 1.00 78.69 128 ALA A O 1
ATOM 1047 N N . GLY A 1 129 ? 10.103 3.958 -23.260 1.00 78.88 129 GLY A N 1
ATOM 1048 C CA . GLY A 1 129 ? 11.367 4.5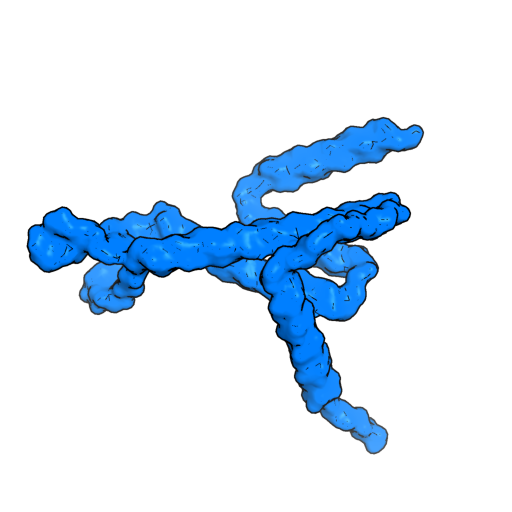76 -23.690 1.00 78.88 129 GLY A CA 1
ATOM 1049 C C . GLY A 1 129 ? 11.358 6.108 -23.621 1.00 78.88 129 GLY A C 1
ATOM 1050 O O . GLY A 1 129 ? 12.106 6.777 -24.331 1.00 78.88 129 GLY A O 1
ATOM 1051 N N . SER A 1 130 ? 10.463 6.671 -22.813 1.00 82.06 130 SER A N 1
ATOM 1052 C CA . SER A 1 130 ? 10.213 8.104 -22.707 1.00 82.06 130 SER A CA 1
ATOM 1053 C C . SER A 1 130 ? 11.008 8.708 -21.544 1.00 82.06 130 SER A C 1
ATOM 1055 O O . SER A 1 130 ? 11.278 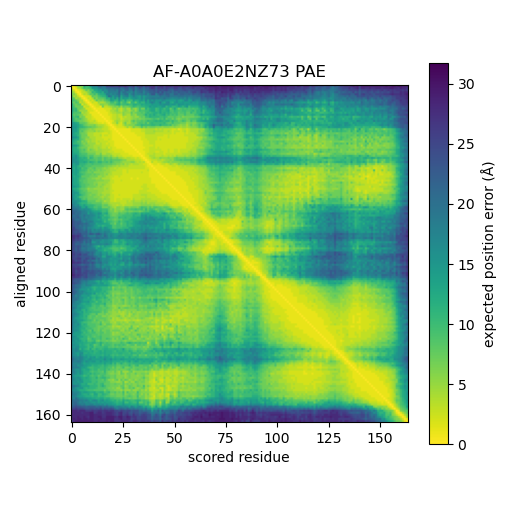8.016 -20.557 1.00 82.06 130 SER A O 1
ATOM 1057 N N . PRO A 1 131 ? 11.387 9.997 -21.615 1.00 83.50 131 PRO A N 1
ATOM 1058 C CA . PRO A 1 131 ? 12.069 10.656 -20.509 1.00 83.50 131 PRO A CA 1
ATOM 1059 C C . PRO A 1 131 ? 11.198 10.621 -19.252 1.00 83.50 131 PRO A C 1
ATOM 1061 O O . PRO A 1 131 ? 9.984 10.822 -19.316 1.00 83.50 131 PRO A O 1
ATOM 1064 N N . LEU A 1 132 ? 11.826 10.357 -18.107 1.00 83.31 132 LEU A N 1
ATOM 1065 C CA . LEU A 1 132 ? 11.128 10.323 -16.828 1.00 83.31 132 LEU A CA 1
ATOM 1066 C C . LEU A 1 132 ? 10.541 11.708 -16.505 1.00 83.31 132 LEU A C 1
ATOM 1068 O O . LEU A 1 132 ? 11.214 12.716 -16.724 1.00 83.31 132 LEU A O 1
ATOM 1072 N N . PRO A 1 133 ? 9.315 11.771 -15.963 1.00 79.81 133 PRO A N 1
ATOM 1073 C CA . PRO A 1 133 ? 8.679 13.033 -15.622 1.00 79.81 133 PRO A CA 1
ATOM 1074 C C . PRO A 1 133 ? 9.418 13.715 -14.466 1.00 79.81 133 PRO A C 1
ATOM 1076 O O . PRO A 1 133 ? 9.761 13.066 -13.472 1.00 79.81 133 PRO A O 1
ATOM 1079 N N . ASP A 1 134 ? 9.613 15.031 -14.582 1.00 80.50 134 ASP A N 1
ATOM 1080 C CA . ASP A 1 134 ? 10.118 15.877 -13.498 1.00 80.50 134 ASP A CA 1
ATOM 1081 C C . ASP A 1 134 ? 8.985 16.157 -12.503 1.00 80.50 134 ASP A C 1
ATOM 1083 O O . ASP A 1 134 ? 8.286 17.169 -12.565 1.00 80.50 134 ASP A O 1
ATOM 1087 N N . GLN A 1 135 ? 8.723 15.172 -11.646 1.00 80.62 135 GLN A N 1
ATOM 1088 C CA . GLN A 1 135 ? 7.712 15.252 -10.600 1.00 80.62 135 GLN A CA 1
ATOM 1089 C C . GLN A 1 135 ? 8.356 15.149 -9.216 1.00 80.62 135 GLN A C 1
ATOM 1091 O O . GLN A 1 135 ? 9.227 14.294 -9.007 1.00 80.62 135 GLN A O 1
ATOM 1096 N N . PRO A 1 136 ? 7.916 15.974 -8.248 1.00 86.81 136 PRO A N 1
ATOM 1097 C CA . PRO A 1 136 ? 8.464 15.939 -6.905 1.00 86.81 136 PRO A CA 1
ATOM 1098 C C . PRO A 1 136 ? 8.207 14.578 -6.262 1.00 86.81 136 PRO A C 1
ATOM 1100 O O . PRO A 1 136 ? 7.140 13.978 -6.413 1.00 86.81 136 PRO A O 1
ATOM 1103 N N . GLU A 1 137 ? 9.192 14.090 -5.514 1.00 89.81 137 GLU A N 1
ATOM 1104 C CA . GLU A 1 137 ? 9.055 12.828 -4.801 1.00 89.81 137 GLU A CA 1
ATOM 1105 C C . GLU A 1 137 ? 8.071 12.975 -3.632 1.00 89.81 137 GLU A C 1
ATOM 1107 O O . GLU A 1 137 ? 8.269 13.832 -2.764 1.00 89.81 137 GLU A O 1
ATOM 1112 N N . PRO A 1 138 ? 7.029 12.129 -3.547 1.00 92.00 138 PRO A N 1
ATOM 1113 C CA . PRO A 1 138 ? 6.168 12.088 -2.374 1.00 92.00 138 PRO A CA 1
ATOM 1114 C C . PRO A 1 138 ? 6.984 11.789 -1.116 1.00 92.00 138 PRO A C 1
ATOM 1116 O O . PRO A 1 138 ? 7.894 10.966 -1.159 1.00 92.00 138 PRO A O 1
ATOM 1119 N N . ALA A 1 139 ? 6.611 12.363 0.031 1.00 89.81 139 ALA A N 1
ATOM 1120 C CA . ALA A 1 139 ? 7.372 12.258 1.286 1.00 89.81 139 ALA A CA 1
ATOM 1121 C C . ALA A 1 139 ? 7.740 10.818 1.703 1.00 89.81 139 ALA A C 1
ATOM 1123 O O . ALA A 1 139 ? 8.769 10.584 2.336 1.00 89.81 139 ALA A O 1
ATOM 1124 N N . LEU A 1 140 ? 6.912 9.834 1.342 1.00 90.50 140 LEU A N 1
ATOM 1125 C CA . LEU A 1 140 ? 7.159 8.428 1.644 1.00 90.50 140 LEU A CA 1
ATOM 1126 C C . LEU A 1 140 ? 8.274 7.804 0.779 1.00 90.50 140 LEU A C 1
ATOM 1128 O O . LEU A 1 140 ? 8.925 6.860 1.228 1.00 90.50 140 LEU A O 1
ATOM 1132 N N . VAL A 1 141 ? 8.516 8.315 -0.429 1.00 91.44 141 VAL A N 1
ATOM 1133 C CA . VAL A 1 141 ? 9.496 7.767 -1.380 1.00 91.44 141 VAL A CA 1
ATOM 1134 C C . VAL A 1 141 ? 10.939 7.917 -0.867 1.00 91.44 141 VAL A C 1
ATOM 1136 O O . VAL A 1 141 ? 11.610 6.885 -0.767 1.00 91.44 141 VAL A O 1
ATOM 1139 N N . PRO A 1 142 ? 11.414 9.102 -0.424 1.00 91.44 142 PRO A N 1
ATOM 1140 C CA . PRO A 1 142 ? 12.743 9.241 0.176 1.00 91.44 142 PRO A CA 1
ATOM 1141 C C . PRO A 1 142 ? 12.946 8.352 1.408 1.00 91.44 142 PRO A C 1
ATOM 1143 O O . PRO A 1 142 ? 14.009 7.760 1.583 1.00 91.44 142 PRO A O 1
ATOM 1146 N N . LEU A 1 143 ? 11.911 8.204 2.244 1.00 89.75 143 LEU A N 1
ATOM 1147 C CA . LEU A 1 143 ? 11.969 7.357 3.439 1.00 89.75 143 LEU A CA 1
ATOM 1148 C C . LEU A 1 143 ? 12.140 5.878 3.079 1.00 89.75 143 LEU A C 1
ATOM 1150 O O . LEU A 1 143 ? 12.944 5.177 3.691 1.00 89.75 143 LEU A O 1
ATOM 1154 N N . ILE A 1 144 ? 11.390 5.389 2.087 1.00 89.81 144 ILE A N 1
ATOM 1155 C CA . ILE A 1 144 ? 11.518 4.005 1.617 1.00 89.81 144 ILE A CA 1
ATOM 1156 C C . ILE A 1 144 ? 12.874 3.793 0.933 1.00 89.81 144 ILE A C 1
ATOM 1158 O O . ILE A 1 144 ? 13.481 2.742 1.136 1.00 89.81 144 ILE A O 1
ATOM 1162 N N . ARG A 1 145 ? 13.387 4.786 0.194 1.00 92.56 145 ARG A N 1
ATOM 1163 C CA . ARG A 1 145 ? 14.734 4.737 -0.391 1.00 92.56 145 ARG A CA 1
ATOM 1164 C C . ARG A 1 145 ? 15.811 4.586 0.677 1.00 92.56 145 ARG A C 1
ATOM 1166 O O . ARG A 1 145 ? 16.622 3.672 0.586 1.00 92.56 145 ARG A O 1
ATOM 1173 N N . ALA A 1 146 ? 15.791 5.427 1.710 1.00 89.56 146 ALA A N 1
ATOM 1174 C CA . ALA A 1 146 ? 16.761 5.355 2.801 1.00 89.56 146 ALA A CA 1
ATOM 1175 C C . ALA A 1 146 ? 16.749 3.976 3.486 1.00 89.56 146 ALA A C 1
ATOM 1177 O O . ALA A 1 146 ? 17.797 3.376 3.708 1.00 89.56 146 ALA A O 1
ATOM 1178 N N . LEU A 1 147 ? 15.557 3.427 3.747 1.00 88.62 147 LEU A N 1
ATOM 1179 C CA . LEU A 1 147 ? 15.409 2.084 4.316 1.00 88.62 147 LEU A CA 1
ATOM 1180 C C . LEU A 1 147 ? 15.889 0.975 3.370 1.00 88.62 147 LEU A C 1
ATOM 1182 O O . LEU A 1 147 ? 16.387 -0.053 3.826 1.00 88.62 147 LEU A O 1
ATOM 1186 N N . ALA A 1 148 ? 15.706 1.140 2.058 1.00 88.44 148 ALA A N 1
ATOM 1187 C CA . ALA A 1 148 ? 16.206 0.200 1.058 1.00 88.44 148 ALA A CA 1
ATOM 1188 C C . ALA A 1 148 ? 17.735 0.166 1.037 1.00 88.44 148 ALA A C 1
ATOM 1190 O O . ALA A 1 148 ? 18.304 -0.920 1.129 1.00 88.44 148 ALA A O 1
ATOM 1191 N N . ILE A 1 149 ? 18.377 1.337 1.023 1.00 89.69 149 ILE A N 1
ATOM 1192 C CA . ILE A 1 149 ? 19.837 1.475 1.084 1.00 89.69 149 ILE A CA 1
ATOM 1193 C C . ILE A 1 149 ? 20.384 0.768 2.330 1.00 89.69 149 ILE A C 1
ATOM 1195 O O . ILE A 1 149 ? 21.200 -0.143 2.204 1.00 89.69 149 ILE A O 1
ATOM 1199 N N . GLN A 1 150 ? 19.834 1.072 3.511 1.00 88.56 150 GLN A N 1
ATOM 1200 C CA . GLN A 1 150 ? 20.244 0.437 4.771 1.00 88.56 150 GLN A CA 1
ATOM 1201 C C . GLN A 1 150 ? 20.126 -1.095 4.740 1.00 88.56 150 GLN A C 1
ATOM 1203 O O . GLN A 1 150 ? 20.975 -1.805 5.275 1.00 88.56 150 GLN A O 1
ATOM 1208 N N . ARG A 1 151 ? 19.069 -1.639 4.121 1.00 87.81 151 ARG A N 1
ATOM 1209 C CA . ARG A 1 151 ? 18.876 -3.096 4.014 1.00 87.81 151 ARG A CA 1
ATOM 1210 C C . ARG A 1 151 ? 19.871 -3.756 3.072 1.00 87.81 151 ARG A C 1
ATOM 1212 O O . ARG A 1 151 ? 20.303 -4.872 3.352 1.00 87.81 151 ARG A O 1
ATOM 1219 N N . ILE A 1 152 ? 20.195 -3.100 1.963 1.00 88.56 152 ILE A N 1
ATOM 1220 C CA . ILE A 1 152 ? 21.188 -3.594 1.006 1.00 88.56 152 ILE A CA 1
ATOM 1221 C C . ILE A 1 152 ? 22.570 -3.603 1.668 1.00 88.56 152 ILE A C 1
ATOM 1223 O O . ILE A 1 152 ? 23.269 -4.612 1.614 1.00 88.56 152 ILE A O 1
ATOM 1227 N N . GLU A 1 153 ? 22.933 -2.530 2.371 1.00 87.31 153 GLU A N 1
ATOM 1228 C CA . GLU A 1 153 ? 24.185 -2.441 3.135 1.00 87.31 153 GLU A CA 1
ATOM 1229 C C . GLU A 1 153 ? 24.273 -3.519 4.222 1.00 87.31 153 GLU A C 1
ATOM 1231 O O . GLU A 1 153 ? 25.264 -4.245 4.299 1.00 87.31 153 GLU A O 1
ATOM 1236 N N . ALA A 1 154 ? 23.203 -3.708 5.001 1.00 84.19 154 ALA A N 1
ATOM 1237 C CA . ALA A 1 154 ? 23.149 -4.748 6.025 1.00 84.19 154 ALA A CA 1
ATOM 1238 C C . ALA A 1 154 ? 23.317 -6.163 5.444 1.00 84.19 154 ALA A C 1
ATOM 1240 O O . ALA A 1 154 ? 24.005 -6.990 6.040 1.00 84.19 154 ALA A O 1
ATOM 1241 N N . LYS A 1 155 ? 22.737 -6.444 4.268 1.00 81.50 155 LYS A N 1
ATOM 1242 C CA . LYS A 1 155 ? 22.930 -7.727 3.571 1.00 81.50 155 LYS A CA 1
ATOM 1243 C C . LYS A 1 155 ? 24.374 -7.927 3.116 1.00 81.50 155 LYS A C 1
ATOM 1245 O O . LYS A 1 155 ? 24.896 -9.026 3.261 1.00 81.50 155 LYS A O 1
ATOM 1250 N N . LYS A 1 156 ? 25.037 -6.877 2.620 1.00 78.62 156 LYS A N 1
ATOM 1251 C CA . LYS A 1 156 ? 26.449 -6.940 2.200 1.00 78.62 156 LYS A CA 1
ATOM 1252 C C . LYS A 1 156 ? 27.393 -7.273 3.358 1.00 78.62 156 LYS A C 1
ATOM 1254 O O . LYS A 1 156 ? 28.416 -7.902 3.129 1.00 78.62 156 LYS A O 1
ATOM 1259 N N . HIS A 1 157 ? 27.062 -6.876 4.587 1.00 68.88 157 HIS A N 1
ATOM 1260 C CA . HIS A 1 157 ? 27.870 -7.159 5.784 1.00 68.88 157 HIS A CA 1
ATOM 1261 C C . HIS A 1 157 ? 27.550 -8.507 6.460 1.00 68.88 157 HIS A C 1
ATOM 1263 O O . HIS A 1 157 ? 28.242 -8.890 7.398 1.00 68.88 157 HIS A O 1
ATOM 1269 N N . GLN A 1 158 ? 26.518 -9.229 6.005 1.00 64.94 158 GLN A N 1
ATOM 1270 C CA . GLN A 1 158 ? 26.125 -10.545 6.535 1.00 64.94 158 GLN A CA 1
ATOM 1271 C C . GLN A 1 158 ? 26.564 -11.726 5.654 1.00 64.94 158 GLN A C 1
ATOM 1273 O O . GLN A 1 158 ? 26.406 -12.876 6.064 1.00 64.94 158 GLN A O 1
ATOM 1278 N N . SER A 1 159 ? 27.122 -11.474 4.468 1.00 50.06 159 SER A N 1
ATOM 1279 C CA . SER A 1 159 ? 27.740 -12.523 3.651 1.00 50.06 159 SER A CA 1
ATOM 1280 C C . SER A 1 159 ? 29.037 -13.004 4.324 1.00 50.06 159 SER A C 1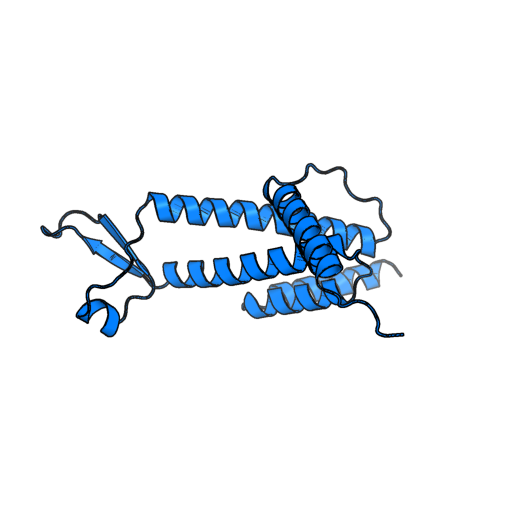
ATOM 1282 O O . SER A 1 159 ? 29.894 -12.167 4.614 1.00 50.06 159 SER A O 1
ATOM 1284 N N . PRO A 1 160 ? 29.204 -14.312 4.609 1.00 53.91 160 PRO A N 1
ATOM 1285 C CA . PRO A 1 160 ? 30.415 -14.824 5.250 1.00 53.91 160 PRO A CA 1
ATOM 1286 C C . PRO A 1 160 ? 31.633 -14.630 4.331 1.00 53.91 160 PRO A C 1
ATOM 1288 O O . PRO A 1 160 ? 31.462 -14.612 3.108 1.00 53.91 160 PRO A O 1
ATOM 1291 N N . PRO A 1 161 ? 32.859 -14.506 4.878 1.00 54.25 161 PRO A N 1
ATOM 1292 C CA . PRO A 1 161 ? 34.055 -14.544 4.051 1.00 54.25 161 PRO A CA 1
ATOM 1293 C C . PRO A 1 161 ? 34.089 -15.894 3.334 1.00 54.25 161 PRO A C 1
ATOM 1295 O O . PRO A 1 161 ? 33.934 -16.944 3.962 1.00 54.25 161 PRO A O 1
ATOM 1298 N N . SER A 1 162 ? 34.241 -15.848 2.013 1.00 54.59 162 S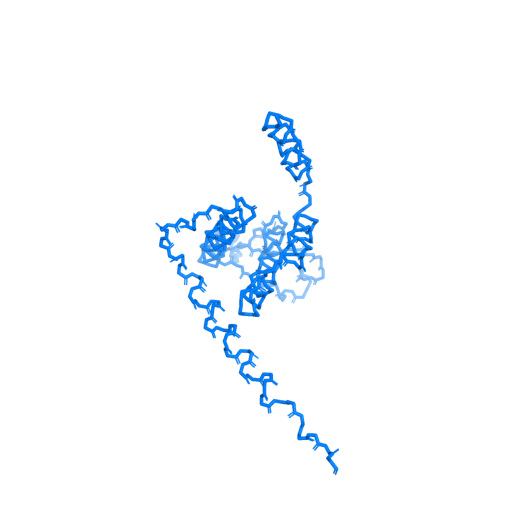ER A N 1
ATOM 1299 C CA . SER A 1 162 ? 34.507 -17.018 1.188 1.00 54.59 162 SER A CA 1
ATOM 1300 C C . SER A 1 162 ? 35.682 -17.779 1.804 1.00 54.59 162 SER A C 1
ATOM 1302 O O . SER A 1 162 ? 36.764 -17.216 1.952 1.00 54.59 162 SER A O 1
ATOM 1304 N N . LEU A 1 163 ? 35.449 -19.023 2.221 1.00 52.84 163 LEU A N 1
ATOM 1305 C CA . LEU A 1 163 ? 36.521 -19.944 2.584 1.00 52.84 163 LEU A CA 1
ATOM 1306 C C . LEU A 1 163 ? 37.249 -20.310 1.285 1.00 52.84 163 LEU A C 1
ATOM 1308 O O . LEU A 1 163 ? 36.716 -21.086 0.492 1.00 52.84 163 LEU A O 1
ATOM 1312 N N . GLU A 1 164 ? 38.398 -19.675 1.054 1.00 49.59 164 GLU A N 1
ATOM 1313 C CA . GLU A 1 164 ? 39.453 -20.189 0.168 1.00 49.59 164 GLU A CA 1
ATOM 1314 C C . GLU A 1 164 ? 40.200 -21.347 0.839 1.00 49.59 164 GLU A C 1
ATOM 1316 O O . GLU A 1 164 ? 40.408 -21.287 2.077 1.00 49.59 164 GLU A O 1
#

Radius of gyration: 21.45 Å; Cα contacts (8 Å, |Δi|>4): 111; chains: 1; bounding box: 64×36×67 Å

Sequence (164 aa):
MAAADMRTQQKAYAVFDAIISFDTRLAICDRLMSLEDIDEIEATMWAQLSAKLSKSYRKRHELAHFSAKFDDTGDTCIGITPFFNWTKFATRTDKVLTVLDIRERSKKFIDLHMAVGWFKDRAFFRHAGSPLPDQPEPALVPLIRALAIQRIEAKKHQSPPSLE

Foldseek 3Di:
DVVVVVVVVVVVVVVLVPPPDPVVNLVVVLVLLVVDPDDQLVNQLSVVLSVLVVVLVVVVQQVVAWDFDDDPVRPDRQFIFGPDDPVCVVVVPTDGDGPVNVVVSVVSVVLSVLQVVQSVQQSVCVVVVHDRDPDDHRPVSVVSSVVSVVVVVVVVVPDDPPDD

Mean predicted aligned error: 10.39 Å

pLDDT: mean 79.45, std 10.94, range [43.72, 92.56]